Protein AF-A0A2H1KZC9-F1 (afdb_monomer_lite)

Foldseek 3Di:
DDQLFLCVVPPVPDDDPLCPCLVVLLVLLLVLLVCVLVVVVVVVVVCVVVVPDDDDPPVLVVLVVLLNVLSVLVVVLVVLVVVQCVCVVPVDDGDDPVSLVSSLVSLVSNLCSLPSLVVQLVCLVPDDPPPPVDDPVRSVVSNVSSNSNSSSSVSSVSSCVSSVSVPPDRDD

Structure (mmCIF, N/CA/C/O backbone):
data_AF-A0A2H1KZC9-F1
#
_entry.id   AF-A0A2H1KZC9-F1
#
loop_
_atom_site.group_PDB
_atom_site.id
_atom_site.type_symbol
_atom_site.label_atom_id
_atom_site.label_alt_id
_atom_site.label_comp_id
_atom_site.label_asym_id
_atom_site.label_entity_id
_atom_site.label_seq_id
_atom_site.pdbx_PDB_ins_code
_atom_site.Cartn_x
_atom_site.Cartn_y
_atom_site.Cartn_z
_atom_site.occupancy
_atom_site.B_iso_or_equiv
_atom_site.auth_seq_id
_atom_site.auth_comp_id
_atom_site.auth_asym_id
_atom_site.auth_atom_id
_atom_site.pdbx_PDB_model_num
ATOM 1 N N . MET A 1 1 ? 11.747 -11.350 -31.568 1.00 34.25 1 MET A N 1
ATOM 2 C CA . MET A 1 1 ? 12.304 -10.718 -30.354 1.00 34.25 1 MET A CA 1
ATOM 3 C C . MET A 1 1 ? 11.198 -9.880 -29.745 1.00 34.25 1 MET A C 1
ATOM 5 O O . MET A 1 1 ? 10.826 -8.875 -30.328 1.00 34.25 1 MET A O 1
ATOM 9 N N . GLN A 1 2 ? 10.568 -10.373 -28.683 1.00 32.38 2 GLN A N 1
ATOM 10 C CA . GLN A 1 2 ? 9.422 -9.717 -28.058 1.00 32.38 2 GLN A CA 1
ATOM 11 C C . GLN A 1 2 ? 9.961 -8.916 -26.870 1.00 32.38 2 GLN A C 1
ATOM 13 O O . GLN A 1 2 ? 10.429 -9.502 -25.896 1.00 32.38 2 GLN A O 1
ATOM 18 N N . ALA A 1 3 ? 9.992 -7.590 -26.996 1.00 32.78 3 ALA A N 1
ATOM 19 C CA . ALA A 1 3 ? 10.428 -6.696 -25.932 1.00 32.78 3 ALA A CA 1
ATOM 20 C C . ALA A 1 3 ? 9.359 -6.677 -24.828 1.00 32.78 3 ALA A C 1
ATOM 22 O O . ALA A 1 3 ? 8.369 -5.951 -24.901 1.00 32.78 3 ALA A O 1
ATOM 23 N N . ILE A 1 4 ? 9.536 -7.522 -23.813 1.00 39.31 4 ILE A N 1
ATOM 24 C CA . ILE A 1 4 ? 8.751 -7.492 -22.575 1.00 39.31 4 ILE A CA 1
ATOM 25 C C . ILE A 1 4 ? 9.410 -6.451 -21.663 1.00 39.31 4 ILE A C 1
ATOM 27 O O . ILE A 1 4 ? 10.098 -6.781 -20.705 1.00 39.31 4 ILE A O 1
ATOM 31 N N . GLY A 1 5 ? 9.282 -5.176 -22.013 1.00 41.03 5 GLY A N 1
ATOM 32 C CA . GLY A 1 5 ? 9.825 -4.081 -21.215 1.00 41.03 5 GLY A CA 1
ATOM 33 C C . GLY A 1 5 ? 9.019 -2.829 -21.474 1.00 41.03 5 GLY A C 1
ATOM 34 O O . GLY A 1 5 ? 9.114 -2.323 -22.577 1.00 41.03 5 GLY A O 1
ATOM 35 N N . LEU A 1 6 ? 8.195 -2.409 -20.500 1.00 46.09 6 LEU A N 1
ATOM 36 C CA . LEU A 1 6 ? 7.398 -1.161 -20.407 1.00 46.09 6 LEU A CA 1
ATOM 37 C C . LEU A 1 6 ? 6.538 -0.717 -21.610 1.00 46.09 6 LEU A C 1
ATOM 39 O O . LEU A 1 6 ? 5.684 0.151 -21.453 1.00 46.09 6 LEU A O 1
ATOM 43 N N . ASN A 1 7 ? 6.688 -1.349 -22.770 1.00 45.81 7 ASN A N 1
ATOM 44 C CA . ASN A 1 7 ? 6.234 -0.870 -24.060 1.00 45.81 7 ASN A CA 1
ATOM 45 C C . ASN A 1 7 ? 4.705 -0.938 -24.111 1.00 45.81 7 ASN A C 1
ATOM 47 O O . ASN A 1 7 ? 4.045 0.086 -24.186 1.00 45.81 7 ASN A O 1
ATOM 51 N N . ALA A 1 8 ? 4.101 -2.100 -23.851 1.00 45.19 8 ALA A N 1
ATOM 52 C CA . ALA A 1 8 ? 2.644 -2.232 -23.926 1.00 45.19 8 ALA A CA 1
ATOM 53 C C . ALA A 1 8 ? 1.865 -1.331 -22.940 1.00 45.19 8 ALA A C 1
ATOM 55 O O . ALA A 1 8 ? 0.739 -0.954 -23.244 1.00 45.19 8 ALA A O 1
ATOM 56 N N . ALA A 1 9 ? 2.439 -0.970 -21.783 1.00 43.62 9 ALA A N 1
ATOM 57 C CA . ALA A 1 9 ? 1.772 -0.141 -20.771 1.00 43.62 9 ALA A CA 1
ATOM 58 C C . ALA A 1 9 ? 1.721 1.354 -21.117 1.00 43.62 9 ALA A C 1
ATOM 60 O O . ALA A 1 9 ? 0.801 2.039 -20.673 1.00 43.62 9 ALA A O 1
ATOM 61 N N . PHE A 1 10 ? 2.674 1.841 -21.918 1.00 47.56 10 PHE A N 1
ATOM 62 C CA . PHE A 1 10 ? 2.834 3.264 -22.220 1.00 47.56 10 PHE A CA 1
ATOM 63 C C . PHE A 1 10 ? 2.698 3.610 -23.712 1.00 47.56 10 PHE A C 1
ATOM 65 O O . PHE A 1 10 ? 2.496 4.779 -24.022 1.00 47.56 10 PHE A O 1
ATOM 72 N N . THR A 1 11 ? 2.739 2.637 -24.635 1.00 48.41 11 THR A N 1
ATOM 73 C CA . THR A 1 11 ? 2.735 2.903 -26.091 1.00 48.41 11 THR A CA 1
ATOM 74 C C . THR A 1 11 ? 1.413 2.631 -26.814 1.00 48.41 11 THR A C 1
ATOM 76 O O . THR A 1 11 ? 1.381 2.655 -28.041 1.00 48.41 11 THR A O 1
ATOM 79 N N . LEU A 1 12 ? 0.302 2.396 -26.095 1.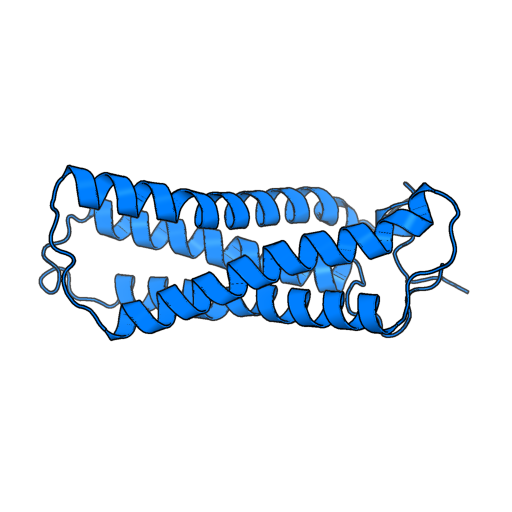00 51.66 12 LEU A N 1
ATOM 80 C CA . LEU A 1 12 ? -1.034 2.123 -26.677 1.00 51.66 12 LEU A CA 1
ATOM 81 C C . LEU A 1 12 ? -1.065 0.941 -27.676 1.00 51.66 12 LEU A C 1
ATOM 83 O O . LEU A 1 12 ? -2.025 0.782 -28.432 1.00 51.66 12 LEU A O 1
ATOM 87 N N . LEU A 1 13 ? -0.034 0.093 -27.675 1.00 51.75 13 LEU A N 1
ATOM 88 C CA . LEU A 1 13 ? 0.014 -1.130 -28.468 1.00 51.75 13 LEU A CA 1
ATOM 89 C C . LEU A 1 13 ? -1.007 -2.153 -27.938 1.00 51.75 13 LEU A C 1
ATOM 91 O O . LEU A 1 13 ? -1.323 -2.143 -26.745 1.00 51.75 13 LEU A O 1
ATOM 95 N N . PRO A 1 14 ? -1.526 -3.056 -28.793 1.00 50.28 14 PRO A N 1
ATOM 96 C CA . PRO A 1 14 ? -2.499 -4.061 -28.380 1.00 50.28 14 PRO A CA 1
ATOM 97 C C . PRO A 1 14 ? -1.944 -4.909 -27.229 1.00 50.28 14 PRO A C 1
ATOM 99 O O . PRO A 1 14 ? -1.007 -5.694 -27.381 1.00 50.28 14 PRO A O 1
ATOM 102 N N . MET A 1 15 ? -2.531 -4.705 -26.052 1.00 56.75 15 MET A N 1
ATOM 103 C CA . MET A 1 15 ? -2.178 -5.388 -24.817 1.00 56.75 15 MET A CA 1
ATOM 104 C C . MET A 1 15 ? -2.729 -6.821 -24.805 1.00 56.75 15 MET A C 1
ATOM 106 O O . MET A 1 15 ? -3.855 -7.047 -25.257 1.00 56.75 15 MET A O 1
ATOM 110 N N . PRO A 1 16 ? -2.010 -7.793 -24.214 1.00 65.31 16 PRO A N 1
ATOM 111 C CA . PRO A 1 16 ? -2.618 -9.070 -23.863 1.00 65.31 16 PRO A CA 1
ATOM 112 C C . PRO A 1 16 ? -3.795 -8.838 -22.891 1.00 65.31 16 PRO A C 1
ATOM 114 O O . PRO A 1 16 ? -3.743 -7.907 -22.084 1.00 65.31 16 PRO A O 1
ATOM 117 N N . PRO A 1 17 ? -4.847 -9.677 -22.907 1.00 66.88 17 PRO A N 1
ATOM 118 C CA . PRO A 1 17 ? -6.056 -9.480 -22.092 1.00 66.88 17 PRO A CA 1
ATOM 119 C C . PRO A 1 17 ? -5.784 -9.435 -20.578 1.00 66.88 17 PRO A C 1
ATOM 121 O O . PRO A 1 17 ? -6.557 -8.866 -19.811 1.00 66.88 17 PRO A O 1
ATOM 124 N N . SER A 1 18 ? -4.652 -9.985 -20.132 1.00 62.81 18 SER A N 1
ATOM 125 C CA . SER A 1 18 ? -4.176 -9.877 -18.752 1.00 62.81 18 SER A CA 1
ATOM 126 C C . SER A 1 18 ? -3.738 -8.464 -18.349 1.00 62.81 18 SER A C 1
ATOM 128 O O . SER A 1 18 ? -3.672 -8.194 -17.156 1.00 62.81 18 SER A O 1
ATOM 130 N N . ALA A 1 19 ? -3.456 -7.565 -19.296 1.00 64.62 19 ALA A N 1
ATOM 131 C CA . ALA A 1 19 ? -3.013 -6.193 -19.045 1.00 64.62 19 ALA A CA 1
ATOM 132 C C . ALA A 1 19 ? -4.140 -5.149 -19.173 1.00 64.62 19 ALA A C 1
ATOM 134 O O . ALA A 1 19 ? -3.959 -4.004 -18.768 1.00 64.62 19 ALA A O 1
ATOM 135 N N . THR A 1 20 ? -5.340 -5.532 -19.628 1.00 74.19 20 THR A N 1
ATOM 136 C CA . THR A 1 20 ? -6.492 -4.617 -19.763 1.00 74.19 20 THR A CA 1
ATOM 137 C C . THR A 1 20 ? -6.929 -4.011 -18.423 1.00 74.19 20 THR A C 1
ATOM 139 O O . THR A 1 20 ? -7.396 -2.877 -18.365 1.00 74.19 20 THR A O 1
ATOM 142 N N . LEU A 1 21 ? -6.739 -4.746 -17.323 1.00 80.00 21 LEU A N 1
ATOM 143 C CA . LEU A 1 21 ? -7.060 -4.285 -15.969 1.00 80.00 21 LEU A CA 1
ATOM 144 C C . LEU A 1 21 ? -5.924 -3.489 -15.309 1.00 80.00 21 LEU A C 1
ATOM 146 O O . LEU A 1 21 ? -6.127 -2.932 -14.232 1.00 80.00 21 LEU A O 1
ATOM 150 N N . LEU A 1 22 ? -4.746 -3.402 -15.933 1.00 81.50 22 LEU A N 1
ATOM 151 C CA . LEU A 1 22 ? -3.549 -2.829 -15.318 1.00 81.50 22 LEU A CA 1
ATOM 152 C C . LEU A 1 22 ? -3.756 -1.360 -14.941 1.00 81.50 22 LEU A C 1
ATOM 154 O O . LEU A 1 22 ? -3.547 -0.997 -13.784 1.00 81.50 22 LEU A O 1
ATOM 158 N N . LEU A 1 23 ? -4.216 -0.531 -15.881 1.00 82.06 23 LEU A N 1
ATOM 159 C CA . LEU A 1 23 ? -4.419 0.900 -15.643 1.00 82.06 23 LEU A CA 1
ATOM 160 C C . LEU A 1 23 ? -5.529 1.176 -14.604 1.00 82.06 23 LEU A C 1
ATOM 162 O O . LEU A 1 23 ? -5.258 1.912 -13.652 1.00 82.06 23 LEU A O 1
ATOM 166 N N . PRO A 1 24 ? -6.733 0.569 -14.689 1.00 87.06 24 PRO A N 1
ATOM 167 C CA . PRO A 1 24 ? -7.746 0.706 -13.641 1.00 87.06 24 PRO A CA 1
ATOM 168 C C . PRO A 1 24 ? -7.247 0.286 -12.253 1.00 87.06 24 PRO A C 1
ATOM 170 O O . PRO A 1 24 ? -7.464 1.007 -11.279 1.00 87.06 24 PRO A O 1
ATOM 173 N N . VAL A 1 25 ? -6.545 -0.851 -12.152 1.00 89.25 25 VAL A N 1
ATOM 174 C CA . VAL A 1 25 ? -6.011 -1.350 -10.875 1.00 89.25 25 VAL A CA 1
ATOM 175 C C . VAL A 1 25 ? -4.927 -0.420 -10.339 1.00 89.25 25 VAL A C 1
ATOM 177 O O . VAL A 1 25 ? -4.921 -0.142 -9.139 1.00 89.25 25 VAL A O 1
ATOM 180 N N . ALA A 1 26 ? -4.050 0.103 -11.198 1.00 87.19 26 ALA A N 1
ATOM 181 C CA . ALA A 1 26 ? -3.021 1.063 -10.813 1.00 87.19 26 ALA A CA 1
ATOM 182 C C . ALA A 1 26 ? -3.635 2.354 -10.259 1.00 87.19 26 ALA A C 1
ATOM 184 O O . ALA A 1 26 ? -3.282 2.766 -9.155 1.00 87.19 26 ALA A O 1
ATOM 185 N N . LEU A 1 27 ? -4.594 2.950 -10.976 1.00 90.44 27 LEU A N 1
ATOM 186 C CA . LEU A 1 27 ? -5.263 4.187 -10.565 1.00 90.44 27 LEU A CA 1
ATOM 187 C C . LEU A 1 27 ? -6.056 4.005 -9.271 1.00 90.44 27 LEU A C 1
ATOM 189 O O . LEU A 1 27 ? -5.929 4.815 -8.351 1.00 90.44 27 LEU A O 1
ATOM 193 N N . PHE A 1 28 ? -6.835 2.926 -9.168 1.00 93.88 28 PHE A N 1
ATOM 194 C CA . PHE A 1 28 ? -7.598 2.624 -7.961 1.00 93.88 28 PHE A CA 1
ATOM 195 C C . PHE A 1 28 ? -6.674 2.406 -6.759 1.00 93.88 28 PHE A C 1
ATOM 197 O O . PHE A 1 28 ? -6.865 3.015 -5.705 1.00 93.88 28 PHE A O 1
ATOM 204 N N . SER A 1 29 ? -5.636 1.583 -6.925 1.00 93.25 29 SER A N 1
ATOM 205 C CA . SER A 1 29 ? -4.685 1.282 -5.853 1.00 93.25 29 SER A CA 1
ATOM 206 C C . SER A 1 29 ? -3.939 2.537 -5.407 1.00 93.25 29 SER A C 1
ATOM 208 O O . SER A 1 29 ? -3.883 2.823 -4.212 1.00 93.25 29 SER A O 1
ATOM 210 N N . ALA A 1 30 ? -3.433 3.331 -6.353 1.00 92.44 30 ALA A N 1
ATOM 211 C CA . ALA A 1 30 ? -2.777 4.600 -6.066 1.00 92.44 30 ALA A CA 1
ATOM 212 C C . ALA A 1 30 ? -3.709 5.564 -5.320 1.00 92.44 30 ALA A C 1
ATOM 214 O O . ALA A 1 30 ? -3.330 6.102 -4.279 1.00 92.44 30 ALA A O 1
ATOM 215 N N . GLY A 1 31 ? -4.945 5.729 -5.801 1.00 94.06 31 GLY A N 1
ATOM 216 C CA . GLY A 1 31 ? -5.948 6.590 -5.179 1.00 94.06 31 GLY A CA 1
ATOM 217 C C . GLY A 1 31 ? -6.236 6.193 -3.734 1.00 94.06 31 GLY A C 1
ATOM 218 O O . GLY A 1 31 ? -6.192 7.038 -2.841 1.00 94.06 31 GLY A O 1
ATOM 219 N N . VAL A 1 32 ? -6.443 4.901 -3.468 1.00 95.50 32 VAL A N 1
ATOM 220 C CA . VAL A 1 32 ? -6.666 4.392 -2.107 1.00 95.50 32 VAL A CA 1
ATOM 221 C C . VAL A 1 32 ? -5.465 4.665 -1.201 1.00 95.50 32 VAL A C 1
ATOM 223 O O . VAL A 1 32 ? -5.644 5.127 -0.073 1.00 95.50 32 VAL A O 1
ATOM 226 N N . VAL A 1 33 ? -4.241 4.393 -1.665 1.00 92.62 33 VAL A N 1
ATOM 227 C CA . VAL A 1 33 ? -3.031 4.601 -0.856 1.00 92.62 33 VAL A CA 1
ATOM 228 C C . VAL A 1 33 ? -2.821 6.086 -0.545 1.00 92.62 33 VAL A C 1
ATOM 230 O O .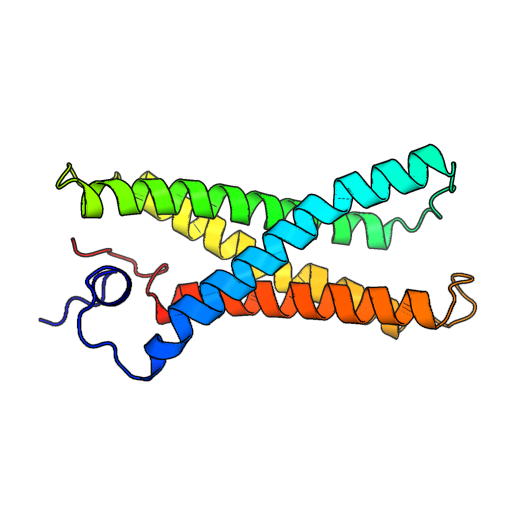 VAL A 1 33 ? -2.540 6.428 0.607 1.00 92.62 33 VAL A O 1
ATOM 233 N N . LEU A 1 34 ? -3.026 6.969 -1.525 1.00 94.12 34 LEU A N 1
ATOM 234 C CA . LEU A 1 34 ? -2.923 8.419 -1.348 1.00 94.12 34 LEU A CA 1
ATOM 235 C C . LEU A 1 34 ? -4.001 8.957 -0.405 1.00 94.12 34 LEU A C 1
ATOM 237 O O . LEU A 1 34 ? -3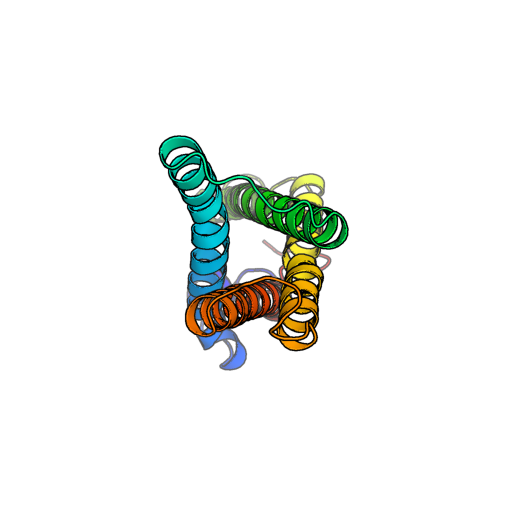.682 9.697 0.524 1.00 94.12 34 LEU A O 1
ATOM 241 N N . LEU A 1 35 ? -5.258 8.540 -0.567 1.00 94.44 35 LEU A N 1
ATOM 242 C CA . LEU A 1 35 ? -6.341 8.917 0.344 1.00 94.44 35 LEU A CA 1
ATOM 243 C C . LEU A 1 35 ? -6.072 8.428 1.769 1.00 94.44 35 LEU A C 1
ATOM 245 O O . LEU A 1 35 ? -6.304 9.160 2.728 1.00 94.44 35 LEU A O 1
ATOM 249 N N . ALA A 1 36 ? -5.532 7.220 1.930 1.00 90.81 36 ALA A N 1
ATOM 250 C CA . ALA 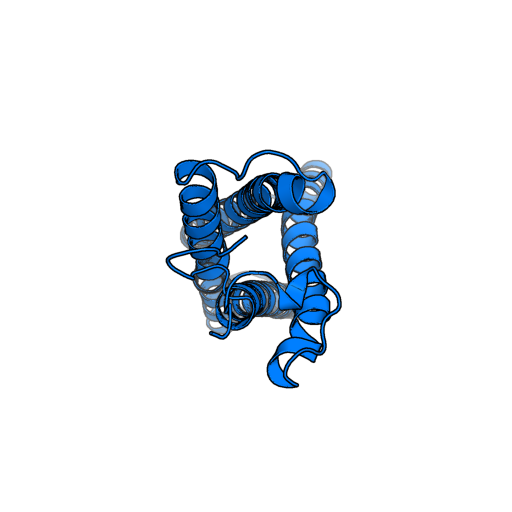A 1 36 ? -5.161 6.697 3.239 1.00 90.81 36 ALA A CA 1
ATOM 251 C C . ALA A 1 36 ? -3.999 7.477 3.879 1.00 90.81 36 ALA A C 1
ATOM 253 O O . ALA A 1 36 ? -3.955 7.600 5.105 1.00 90.81 36 ALA A O 1
ATOM 254 N N . LEU A 1 37 ? -3.069 8.010 3.082 1.00 91.88 37 LEU A N 1
ATOM 255 C CA . LEU A 1 37 ? -1.993 8.879 3.560 1.00 91.88 37 LEU A CA 1
ATOM 256 C C . LEU A 1 37 ? -2.538 10.258 3.969 1.00 91.88 37 LEU A C 1
ATOM 258 O O . LEU A 1 37 ? -2.246 10.726 5.070 1.00 91.88 37 LEU A O 1
ATOM 262 N N . LEU A 1 38 ? -3.390 10.862 3.135 1.00 91.06 38 LEU A N 1
ATOM 263 C CA . LEU A 1 38 ? -4.019 12.170 3.365 1.00 91.06 38 LEU A CA 1
ATOM 264 C C . LEU A 1 38 ? -5.073 12.150 4.479 1.00 91.06 38 LEU A C 1
ATOM 266 O O . LEU A 1 38 ? -5.255 13.141 5.179 1.00 91.06 38 LEU A O 1
ATOM 270 N N . GLY A 1 39 ? -5.742 11.023 4.717 1.00 86.44 39 GLY A N 1
ATOM 271 C CA . GLY A 1 39 ? -6.710 10.889 5.806 1.00 86.44 39 GLY A CA 1
ATOM 272 C C . GLY A 1 39 ? -6.066 10.965 7.195 1.00 86.44 39 GLY A C 1
ATOM 273 O O . GLY A 1 39 ? -6.712 11.355 8.169 1.00 86.44 39 GLY A O 1
ATOM 274 N N . ARG A 1 40 ? -4.771 10.641 7.320 1.00 84.50 40 ARG A N 1
ATOM 275 C CA . ARG A 1 40 ? -4.050 10.677 8.603 1.00 84.50 40 ARG A CA 1
ATOM 276 C C . ARG A 1 40 ? -3.951 12.083 9.204 1.00 84.50 40 ARG A C 1
ATOM 278 O O . ARG A 1 40 ? -4.379 12.211 10.354 1.00 84.50 40 ARG A O 1
ATOM 285 N N . PRO A 1 41 ? -3.455 13.128 8.509 1.00 84.31 41 PRO A N 1
ATOM 286 C CA . PRO A 1 41 ? -3.431 14.479 9.067 1.00 84.31 41 PRO A CA 1
ATOM 287 C C . PRO A 1 41 ? -4.832 14.965 9.445 1.00 84.31 41 PRO A C 1
ATOM 289 O O . PRO A 1 41 ? -4.982 15.540 10.518 1.00 84.31 41 PRO A O 1
ATOM 292 N N . PHE A 1 42 ? -5.872 14.626 8.672 1.00 86.00 42 PHE A N 1
ATOM 293 C CA . PHE A 1 42 ? -7.261 14.917 9.049 1.00 86.00 42 PHE A CA 1
ATOM 294 C C . PHE A 1 42 ? -7.655 14.266 10.377 1.00 86.00 42 PHE A C 1
ATOM 296 O O . PHE A 1 42 ? -8.195 14.929 11.259 1.00 86.00 42 PHE A O 1
ATOM 303 N N . THR A 1 43 ? -7.342 12.984 10.583 1.00 81.81 43 THR A N 1
ATOM 304 C CA . THR A 1 43 ? -7.640 12.328 11.868 1.00 81.81 43 THR A CA 1
ATOM 305 C C . THR A 1 43 ? -6.841 12.901 13.038 1.00 81.81 43 THR A C 1
ATOM 307 O O . THR A 1 43 ? -7.361 12.949 14.153 1.00 81.81 43 THR A O 1
ATOM 310 N N . VAL A 1 44 ? -5.597 13.335 12.812 1.00 83.75 44 VAL A N 1
ATOM 311 C CA . VAL A 1 44 ? -4.777 14.006 13.833 1.00 83.75 44 VAL A CA 1
ATOM 312 C C . VAL A 1 44 ? -5.389 15.358 14.184 1.00 83.75 44 VAL A C 1
ATOM 314 O O . VAL A 1 44 ? -5.579 15.638 15.364 1.00 83.75 44 VAL A O 1
ATOM 317 N N . LEU A 1 45 ? -5.773 16.141 13.175 1.00 85.31 45 LEU A N 1
ATOM 318 C CA . LEU A 1 45 ? -6.404 17.446 13.333 1.00 85.31 45 LEU A CA 1
ATOM 319 C C . LEU A 1 45 ? -7.731 17.342 14.096 1.00 85.31 45 LEU A C 1
ATOM 321 O O . LEU A 1 45 ? -7.918 18.033 15.090 1.00 85.31 45 LEU A O 1
ATOM 325 N N . ILE A 1 46 ? -8.615 16.421 13.705 1.00 85.69 46 ILE A N 1
ATOM 326 C CA . ILE A 1 46 ? -9.902 16.197 14.385 1.00 85.69 46 ILE A CA 1
ATOM 327 C C . ILE A 1 46 ? -9.688 15.792 15.848 1.00 85.69 46 ILE A C 1
ATOM 329 O O . ILE A 1 46 ? -10.391 16.270 16.736 1.00 85.69 46 ILE A O 1
ATOM 333 N N . ARG A 1 47 ? -8.717 14.914 16.130 1.00 82.69 47 ARG A N 1
ATOM 334 C CA . ARG A 1 47 ? -8.405 14.518 17.514 1.00 82.69 47 ARG A CA 1
ATOM 335 C C . ARG A 1 47 ? -7.834 15.664 18.330 1.00 82.69 47 ARG A C 1
ATOM 337 O O . ARG A 1 47 ? -8.144 15.746 19.513 1.00 82.69 47 ARG A O 1
ATOM 344 N N . TRP A 1 48 ? -7.008 16.502 17.710 1.00 82.44 48 TRP A N 1
ATOM 345 C CA . TRP A 1 48 ? -6.437 17.682 18.344 1.00 82.44 48 TRP A CA 1
ATOM 346 C C . TRP A 1 48 ? -7.532 18.691 18.709 1.00 82.44 48 TRP A C 1
ATOM 348 O O . TRP A 1 48 ? -7.617 19.081 19.871 1.00 82.44 48 TRP A O 1
ATOM 358 N N . ILE A 1 49 ? -8.435 19.002 17.770 1.00 88.62 49 ILE A N 1
ATOM 359 C CA . ILE A 1 49 ? -9.589 19.891 17.993 1.00 88.62 49 ILE A CA 1
ATOM 360 C C . ILE A 1 49 ? -10.489 19.343 19.108 1.00 88.62 49 ILE A C 1
ATOM 362 O O . ILE A 1 49 ? -10.838 20.064 20.038 1.00 88.62 49 ILE A O 1
ATOM 366 N N . ASN A 1 50 ? -10.805 18.048 19.067 1.00 84.75 50 ASN A N 1
ATOM 367 C CA . ASN A 1 50 ? -11.715 17.419 20.027 1.00 84.75 50 ASN A CA 1
ATOM 368 C C . ASN A 1 50 ? -11.033 16.956 21.327 1.00 84.75 50 ASN A C 1
ATOM 370 O O . ASN A 1 50 ? -11.676 16.303 22.146 1.00 84.75 50 ASN A O 1
ATOM 374 N N . ARG A 1 51 ? -9.731 17.236 21.508 1.00 81.94 51 ARG A N 1
ATOM 375 C CA . ARG A 1 51 ? -8.902 16.805 22.655 1.00 81.94 51 ARG A CA 1
ATOM 376 C C . ARG A 1 51 ? -9.081 15.327 23.042 1.00 81.94 51 ARG A C 1
ATOM 378 O O . ARG A 1 51 ? -8.996 14.964 24.212 1.00 81.94 51 ARG A O 1
ATOM 385 N N . ILE A 1 52 ? -9.321 14.456 22.062 1.00 72.81 52 ILE A N 1
ATOM 386 C CA . ILE A 1 52 ? -9.573 13.033 22.313 1.00 72.81 52 ILE A CA 1
ATOM 387 C C . ILE A 1 52 ? -8.250 12.365 22.696 1.00 72.81 52 ILE A C 1
ATOM 389 O O . ILE A 1 52 ? -7.348 12.228 21.863 1.00 72.81 52 ILE A O 1
ATOM 393 N N . THR A 1 53 ? -8.143 11.900 23.940 1.00 58.94 53 THR A N 1
ATOM 394 C CA . THR A 1 53 ? -6.967 11.180 24.435 1.00 58.94 53 THR A CA 1
ATOM 395 C C . THR A 1 53 ? -6.830 9.845 23.703 1.00 58.94 53 THR A C 1
ATOM 397 O O . THR A 1 53 ? -7.712 8.985 23.744 1.00 58.94 53 THR A O 1
ATOM 400 N N . ALA A 1 54 ? -5.722 9.658 22.984 1.00 59.53 54 ALA A N 1
ATOM 401 C CA . ALA A 1 54 ? -5.461 8.410 22.281 1.00 59.53 54 ALA A CA 1
ATOM 402 C C . ALA A 1 54 ? -5.130 7.303 23.292 1.00 59.53 54 ALA A C 1
ATOM 404 O O . ALA A 1 54 ? -4.102 7.370 23.965 1.00 59.53 54 ALA A O 1
ATOM 405 N N . ASN A 1 55 ? -5.979 6.274 23.368 1.00 56.00 55 ASN A N 1
ATOM 406 C CA . ASN A 1 55 ? -5.685 5.089 24.167 1.00 56.00 55 ASN A CA 1
ATOM 407 C C . ASN A 1 55 ? -4.380 4.434 23.660 1.00 56.00 55 ASN A C 1
ATOM 409 O O . ASN A 1 55 ? -4.182 4.257 22.450 1.00 56.00 55 ASN A O 1
ATOM 413 N N . ARG A 1 56 ? -3.453 4.172 24.586 1.00 50.91 56 ARG A N 1
ATOM 414 C CA . ARG A 1 56 ? -2.032 3.869 24.345 1.00 50.91 56 ARG A CA 1
ATOM 415 C C . ARG A 1 56 ? -1.831 2.394 23.985 1.00 50.91 56 ARG A C 1
ATOM 417 O O . ARG A 1 56 ? -1.199 1.643 24.713 1.00 50.91 56 ARG A O 1
ATOM 424 N N . ASP A 1 57 ? -2.323 1.981 22.825 1.00 61.38 57 ASP A N 1
ATOM 425 C CA . ASP A 1 57 ? -2.018 0.646 22.309 1.00 61.38 57 ASP A CA 1
ATOM 426 C C . ASP A 1 57 ? -0.700 0.665 21.507 1.00 61.38 57 ASP A C 1
ATOM 428 O O . ASP A 1 57 ? -0.625 1.092 20.347 1.00 61.38 57 ASP A O 1
ATOM 432 N N . THR A 1 58 ? 0.387 0.268 22.169 1.00 61.16 58 THR A N 1
ATOM 433 C CA . THR A 1 58 ? 1.763 0.308 21.644 1.00 61.16 58 THR A CA 1
ATOM 434 C C . THR A 1 58 ? 1.984 -0.659 20.481 1.00 61.16 58 THR A C 1
ATOM 436 O O . THR A 1 58 ? 2.766 -0.352 19.575 1.00 61.16 58 THR A O 1
ATOM 439 N N . ARG A 1 59 ? 1.271 -1.793 20.444 1.00 61.28 59 ARG A N 1
ATOM 440 C CA . ARG A 1 59 ? 1.381 -2.790 19.367 1.00 61.28 59 ARG A CA 1
ATOM 441 C C . ARG A 1 59 ? 0.818 -2.247 18.056 1.00 61.28 59 ARG A C 1
ATOM 443 O O . ARG A 1 59 ? 1.469 -2.330 17.014 1.00 61.28 59 ARG A O 1
ATOM 450 N N . ASN A 1 60 ? -0.333 -1.584 18.126 1.00 75.50 60 ASN A N 1
ATOM 451 C CA . ASN A 1 60 ? -0.937 -0.915 16.977 1.00 75.50 60 ASN A CA 1
ATOM 452 C C . ASN A 1 60 ? -0.107 0.287 16.487 1.00 75.50 60 ASN A C 1
ATOM 454 O O . ASN A 1 60 ? -0.146 0.618 15.301 1.00 75.50 60 ASN A O 1
ATOM 458 N N . LYS A 1 61 ? 0.701 0.916 17.354 1.00 82.25 61 LYS A N 1
ATOM 459 C CA . LYS A 1 61 ? 1.603 2.010 16.956 1.00 82.25 61 LYS A CA 1
ATOM 460 C C . LYS A 1 61 ? 2.685 1.544 15.975 1.00 82.25 61 LYS A C 1
ATOM 462 O O . LYS A 1 61 ? 2.889 2.210 14.962 1.00 82.25 61 LYS A O 1
ATOM 467 N N . LYS A 1 62 ? 3.339 0.403 16.237 1.00 87.00 62 LYS A N 1
ATOM 468 C CA . LYS A 1 62 ? 4.385 -0.145 15.348 1.00 87.00 62 LYS A CA 1
ATOM 469 C C . LYS A 1 62 ? 3.825 -0.496 13.967 1.00 87.00 62 LYS A C 1
ATOM 471 O O . LYS A 1 62 ? 4.403 -0.093 12.964 1.00 87.00 62 LYS A O 1
ATOM 476 N N . LEU A 1 63 ? 2.666 -1.159 13.913 1.00 88.50 63 LEU A N 1
ATOM 477 C CA . LEU A 1 63 ? 2.006 -1.508 12.647 1.00 88.50 63 LEU A CA 1
ATOM 478 C C . LEU A 1 63 ? 1.592 -0.266 11.850 1.00 88.50 63 LEU A C 1
ATOM 480 O O . LEU A 1 63 ? 1.832 -0.193 10.650 1.00 88.50 63 LEU A O 1
ATOM 484 N N . ARG A 1 64 ? 1.031 0.752 12.515 1.00 86.69 64 ARG A N 1
ATOM 485 C CA . ARG A 1 64 ? 0.644 2.013 11.860 1.00 86.69 64 ARG A CA 1
ATOM 486 C C . ARG A 1 64 ? 1.835 2.810 11.340 1.00 86.69 64 ARG A C 1
ATOM 488 O O . ARG A 1 64 ? 1.689 3.494 10.325 1.00 86.69 64 ARG A O 1
ATOM 495 N N . LEU A 1 65 ? 2.974 2.749 12.032 1.00 90.31 65 LEU A N 1
ATOM 496 C CA . LEU A 1 65 ? 4.221 3.370 11.590 1.00 90.31 65 LEU A CA 1
ATOM 497 C C . LEU A 1 65 ? 4.814 2.616 10.398 1.00 90.31 65 LEU A C 1
ATOM 499 O O . LEU A 1 65 ? 5.167 3.244 9.410 1.00 90.31 65 LEU A O 1
ATOM 503 N N . SER A 1 66 ? 4.847 1.282 10.450 1.00 91.81 66 SER A N 1
ATOM 504 C CA . SER A 1 66 ? 5.265 0.451 9.316 1.00 91.81 66 SER A CA 1
ATOM 505 C C . SER A 1 66 ? 4.398 0.720 8.083 1.00 91.81 66 SER A C 1
ATOM 507 O O . SER A 1 66 ? 4.933 0.997 7.017 1.00 91.81 66 SER A O 1
ATOM 509 N N . LEU A 1 67 ? 3.072 0.783 8.247 1.00 91.69 67 LEU A N 1
ATOM 510 C CA . LEU A 1 67 ? 2.158 1.151 7.166 1.00 91.69 67 LEU A CA 1
ATOM 511 C C . LEU A 1 67 ? 2.384 2.589 6.667 1.00 91.69 67 LEU A C 1
ATOM 513 O O . LEU A 1 67 ? 2.150 2.883 5.504 1.00 91.69 67 LEU A O 1
ATOM 517 N N . LEU A 1 68 ? 2.805 3.514 7.536 1.00 92.44 68 LEU A N 1
ATOM 518 C CA . LEU A 1 68 ? 3.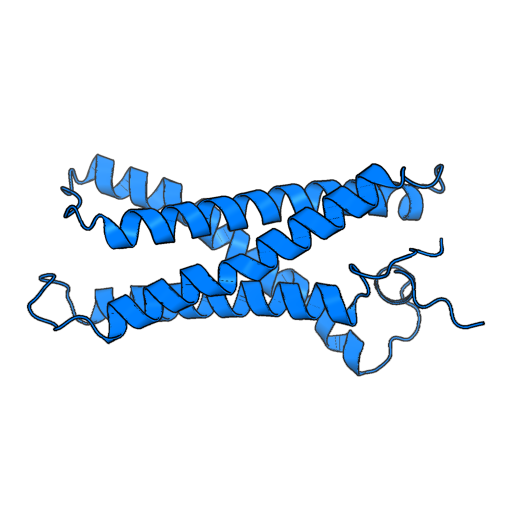134 4.880 7.112 1.00 92.44 68 LEU A CA 1
ATOM 519 C C . LEU A 1 68 ? 4.375 4.887 6.222 1.00 92.44 68 LEU A C 1
ATOM 521 O O . LEU A 1 68 ? 4.396 5.540 5.186 1.00 92.44 68 LEU A O 1
ATOM 525 N N . PHE A 1 69 ? 5.399 4.148 6.642 1.00 94.94 69 PHE A N 1
ATOM 526 C CA . PHE A 1 69 ? 6.646 4.019 5.908 1.00 94.94 69 PHE A CA 1
ATOM 527 C C . PHE A 1 69 ? 6.409 3.444 4.507 1.00 94.94 69 PHE A C 1
ATOM 529 O O . PHE A 1 69 ? 6.904 4.006 3.536 1.00 94.94 69 PHE A O 1
ATOM 536 N N . THR A 1 70 ? 5.581 2.403 4.373 1.00 92.50 70 THR A N 1
ATOM 537 C CA . THR A 1 70 ? 5.245 1.826 3.059 1.00 92.50 70 THR A CA 1
ATOM 538 C C . THR A 1 70 ? 4.433 2.781 2.184 1.00 92.50 70 THR A C 1
ATOM 540 O O . THR A 1 70 ? 4.640 2.825 0.976 1.00 92.50 70 THR A O 1
ATOM 543 N N . GLN A 1 71 ? 3.559 3.604 2.774 1.00 92.69 71 GLN A N 1
ATOM 544 C CA . GLN A 1 71 ? 2.829 4.647 2.041 1.00 92.69 71 GLN A CA 1
ATOM 545 C C . GLN A 1 71 ? 3.755 5.767 1.542 1.00 92.69 71 GLN A C 1
ATOM 547 O O . GLN A 1 71 ? 3.601 6.231 0.416 1.00 92.69 71 GLN A O 1
ATOM 552 N N . PHE A 1 72 ? 4.743 6.186 2.336 1.00 94.00 72 PHE A N 1
ATOM 553 C CA . PHE A 1 72 ? 5.758 7.138 1.871 1.00 94.00 72 PHE A CA 1
ATOM 554 C C . PHE A 1 72 ? 6.676 6.530 0.812 1.00 94.00 72 PHE A C 1
ATOM 556 O O . PHE A 1 72 ? 6.991 7.199 -0.170 1.00 94.00 72 PHE A O 1
ATOM 563 N N . ALA A 1 73 ? 7.051 5.257 0.964 1.00 92.62 73 ALA A N 1
ATOM 564 C CA . ALA A 1 73 ? 7.784 4.529 -0.064 1.00 92.62 73 ALA A CA 1
ATOM 565 C C . ALA A 1 73 ? 6.998 4.479 -1.383 1.00 92.62 73 ALA A C 1
ATOM 567 O O . ALA A 1 73 ? 7.591 4.665 -2.439 1.00 92.62 73 ALA A O 1
ATOM 568 N N . PHE A 1 74 ? 5.668 4.328 -1.331 1.00 93.31 74 PHE A N 1
ATOM 569 C CA . PHE A 1 74 ? 4.809 4.422 -2.512 1.00 93.31 74 PHE A CA 1
ATOM 570 C C . PHE A 1 74 ? 4.864 5.805 -3.180 1.00 93.31 74 PHE A C 1
ATOM 572 O O . PHE A 1 74 ? 5.024 5.887 -4.394 1.00 93.31 74 PHE A O 1
ATOM 579 N N . VAL A 1 75 ? 4.793 6.898 -2.414 1.00 93.75 75 VAL A N 1
ATOM 580 C CA . VAL A 1 75 ? 4.935 8.253 -2.981 1.00 93.75 75 VAL A CA 1
ATOM 581 C C . VAL A 1 75 ? 6.308 8.430 -3.635 1.00 93.75 75 VAL A C 1
ATOM 583 O O . VAL A 1 75 ? 6.390 8.918 -4.758 1.00 93.75 75 VAL A O 1
ATOM 586 N N . GLY A 1 76 ? 7.379 7.974 -2.979 1.00 91.75 76 GLY A N 1
ATOM 587 C CA . GLY A 1 76 ? 8.720 7.976 -3.568 1.00 91.75 76 GLY A CA 1
ATOM 588 C C . GLY A 1 76 ? 8.784 7.150 -4.856 1.00 91.75 76 GLY A C 1
ATOM 589 O O . GLY A 1 76 ? 9.294 7.618 -5.867 1.00 91.75 76 GLY A O 1
ATOM 590 N N . CYS A 1 77 ? 8.198 5.955 -4.851 1.00 91.56 77 CYS A N 1
ATOM 591 C CA . CYS A 1 77 ? 8.069 5.085 -6.017 1.00 91.56 77 CYS A CA 1
ATOM 592 C C . CYS A 1 77 ? 7.398 5.806 -7.199 1.00 91.56 77 CYS A C 1
ATOM 594 O O . CYS A 1 77 ? 7.916 5.733 -8.308 1.00 91.56 77 CYS A O 1
ATOM 596 N N . LEU A 1 78 ? 6.302 6.544 -6.979 1.00 89.62 78 LEU A N 1
ATOM 597 C CA . LEU A 1 78 ? 5.653 7.335 -8.035 1.00 89.62 78 LEU A CA 1
ATOM 598 C C . LEU A 1 78 ? 6.593 8.387 -8.638 1.00 89.62 78 LEU A C 1
ATOM 600 O O . LEU A 1 78 ? 6.636 8.537 -9.855 1.00 89.62 78 LEU A O 1
ATOM 604 N N . VAL A 1 79 ? 7.368 9.084 -7.802 1.00 91.50 79 VAL A N 1
ATOM 605 C CA . VAL A 1 79 ? 8.347 10.082 -8.263 1.00 91.50 79 VAL A CA 1
ATOM 606 C C . VAL A 1 79 ? 9.442 9.427 -9.107 1.00 91.50 79 VAL A C 1
ATOM 608 O O . VAL A 1 79 ? 9.774 9.924 -10.178 1.00 91.50 79 VAL A O 1
ATOM 611 N N . PHE A 1 80 ? 9.981 8.289 -8.668 1.00 88.38 80 PHE A N 1
ATOM 612 C CA . PHE A 1 80 ? 11.011 7.576 -9.424 1.00 88.38 80 PHE A CA 1
ATOM 613 C C . PHE A 1 80 ? 10.476 6.998 -10.740 1.00 88.38 80 PHE A C 1
ATOM 615 O O . PHE A 1 80 ? 11.141 7.123 -11.764 1.00 88.38 80 PHE A O 1
ATOM 622 N N . TRP A 1 81 ? 9.268 6.427 -10.758 1.00 86.69 81 TRP A N 1
ATOM 623 C CA . TRP A 1 81 ? 8.650 5.963 -12.005 1.00 86.69 81 TRP A CA 1
ATOM 624 C C . TRP A 1 81 ? 8.308 7.105 -12.956 1.00 86.69 81 TRP A C 1
ATOM 626 O O . TRP A 1 81 ? 8.435 6.934 -14.164 1.00 86.69 81 TRP A O 1
ATOM 636 N N . TRP A 1 82 ? 7.951 8.281 -12.437 1.00 85.81 82 TRP A N 1
ATOM 637 C CA . TRP A 1 82 ? 7.821 9.483 -13.254 1.00 85.81 82 TRP A CA 1
ATOM 638 C C . TRP A 1 82 ? 9.147 9.853 -13.927 1.00 85.81 82 TRP A C 1
ATOM 640 O O . TRP A 1 82 ? 9.167 10.090 -15.131 1.00 85.81 82 TRP A O 1
ATOM 650 N N . LEU A 1 83 ? 10.267 9.826 -13.194 1.00 86.38 83 LEU A N 1
ATOM 651 C CA . LEU A 1 83 ? 11.598 10.065 -13.768 1.00 86.38 83 LEU A CA 1
ATOM 652 C C . LEU A 1 83 ? 11.992 9.014 -14.815 1.00 86.38 83 LEU A C 1
ATOM 654 O O . LEU A 1 83 ? 12.635 9.361 -15.798 1.00 86.38 83 LEU A O 1
ATOM 658 N N . VAL A 1 84 ? 11.595 7.751 -14.633 1.00 82.81 84 VAL A N 1
ATOM 659 C CA . VAL A 1 84 ? 11.816 6.691 -15.634 1.00 82.81 84 VAL A CA 1
ATOM 660 C C . VAL A 1 84 ? 10.941 6.896 -16.876 1.00 82.81 84 VAL A C 1
ATOM 662 O O . VAL A 1 84 ? 11.378 6.601 -17.984 1.00 82.81 84 VAL A O 1
ATOM 665 N N . ALA A 1 85 ? 9.726 7.422 -16.712 1.00 81.31 85 ALA A N 1
ATOM 666 C CA . ALA A 1 85 ? 8.806 7.689 -17.814 1.00 81.31 85 ALA A CA 1
ATOM 667 C C . ALA A 1 85 ? 9.162 8.955 -18.613 1.00 81.31 85 ALA A C 1
ATOM 669 O O . ALA A 1 85 ? 8.860 9.027 -19.799 1.00 81.31 85 ALA A O 1
ATOM 670 N N . GLN A 1 86 ? 9.810 9.948 -17.996 1.00 81.31 86 GLN A N 1
ATOM 671 C CA . GLN A 1 86 ? 10.171 11.217 -18.643 1.00 81.31 86 GLN A CA 1
ATOM 672 C C . GLN A 1 86 ? 10.950 11.036 -19.964 1.00 81.31 86 GLN A C 1
ATOM 674 O O . GLN A 1 86 ? 10.534 11.626 -20.963 1.00 81.31 86 GLN A O 1
ATOM 679 N N . PRO A 1 87 ? 12.005 10.199 -20.034 1.00 76.38 87 PRO A N 1
ATOM 680 C CA . PRO A 1 87 ? 12.718 9.940 -21.284 1.00 76.38 87 PRO A CA 1
ATOM 681 C C . PRO A 1 87 ? 11.886 9.295 -22.385 1.00 76.38 87 PRO A C 1
ATOM 683 O O . PRO A 1 87 ? 12.113 9.594 -23.550 1.00 76.38 87 PRO A O 1
ATOM 686 N N . LEU A 1 88 ? 10.895 8.474 -22.022 1.00 70.94 88 LEU A N 1
ATOM 687 C CA . LEU A 1 88 ? 9.972 7.851 -22.978 1.00 70.94 88 LEU A CA 1
ATOM 688 C C . LEU A 1 88 ? 8.996 8.860 -23.597 1.00 70.94 88 LEU A C 1
ATOM 690 O O . LEU A 1 88 ? 8.459 8.609 -24.669 1.00 70.94 88 LEU A O 1
ATOM 694 N N . LEU A 1 89 ? 8.725 9.973 -22.910 1.00 76.62 89 LEU A N 1
ATOM 695 C CA . LEU A 1 89 ? 7.785 11.001 -23.365 1.00 76.62 89 LEU A CA 1
ATOM 696 C C . LEU A 1 89 ? 8.462 12.132 -24.146 1.00 76.62 89 LEU A C 1
ATOM 698 O O . LEU A 1 89 ? 7.801 12.792 -24.941 1.00 76.62 89 LEU A O 1
ATOM 702 N N . ASN A 1 90 ? 9.751 12.371 -23.896 1.00 78.12 90 ASN A N 1
ATOM 703 C CA . ASN A 1 90 ? 10.485 13.525 -24.420 1.00 78.12 90 ASN A CA 1
ATOM 704 C C . ASN A 1 90 ? 11.678 13.141 -25.315 1.00 78.12 90 ASN A C 1
ATOM 706 O O . ASN A 1 90 ? 12.509 14.005 -25.591 1.00 78.12 90 ASN A O 1
ATOM 710 N N . ASP A 1 91 ? 11.803 11.869 -25.711 1.00 71.94 91 ASP A N 1
ATOM 711 C CA . ASP A 1 91 ? 12.930 11.333 -26.494 1.00 71.94 91 ASP A CA 1
ATOM 712 C C . ASP A 1 91 ? 14.312 11.721 -25.923 1.00 71.94 91 ASP A C 1
ATOM 714 O O . ASP A 1 91 ? 15.258 12.040 -26.647 1.00 71.94 91 ASP A O 1
ATOM 718 N N . SER A 1 92 ? 14.440 11.727 -24.592 1.00 76.75 92 SER A N 1
ATOM 719 C CA . SER A 1 92 ? 15.701 12.053 -23.919 1.00 76.75 92 SER A CA 1
ATOM 720 C C . SER A 1 92 ? 16.541 10.805 -23.637 1.00 76.75 92 SER A C 1
ATOM 722 O O . SER A 1 92 ? 16.085 9.673 -23.779 1.00 76.75 92 SER A O 1
ATOM 724 N N . LEU A 1 93 ? 17.783 11.006 -23.184 1.00 78.62 93 LEU A N 1
ATOM 725 C CA . LEU A 1 93 ? 18.676 9.914 -22.783 1.00 78.62 93 LEU A CA 1
ATOM 726 C C . LEU A 1 93 ? 18.007 8.981 -21.754 1.00 78.62 93 LEU A C 1
ATOM 728 O O . LEU A 1 93 ? 17.280 9.469 -20.878 1.00 78.62 93 LEU A O 1
ATOM 732 N N . PRO A 1 94 ? 18.268 7.661 -21.825 1.00 76.06 94 PRO A N 1
ATOM 733 C CA . PRO A 1 94 ? 17.682 6.703 -20.902 1.00 76.06 94 PRO A CA 1
ATOM 734 C C . PRO A 1 94 ? 18.122 6.994 -19.457 1.00 76.06 94 PRO A C 1
ATOM 736 O O . PRO A 1 94 ? 19.257 7.423 -19.223 1.00 76.06 94 PRO A O 1
ATOM 739 N N . PRO A 1 95 ? 17.240 6.761 -18.471 1.00 78.12 95 PRO A N 1
ATOM 740 C CA . PRO A 1 95 ? 17.532 6.990 -17.069 1.00 78.12 95 PRO A CA 1
ATOM 741 C C . PRO A 1 95 ? 18.599 6.011 -16.571 1.00 78.12 95 PRO A C 1
ATOM 743 O O . PRO A 1 95 ? 18.670 4.854 -16.993 1.00 78.12 95 PRO A O 1
ATOM 746 N N . ASP A 1 96 ? 19.407 6.484 -15.626 1.00 83.38 96 ASP A N 1
ATOM 747 C CA . ASP A 1 96 ? 20.469 5.693 -15.012 1.00 83.38 96 ASP A CA 1
ATOM 748 C C . ASP A 1 96 ? 19.914 4.435 -14.311 1.00 83.38 96 ASP A C 1
ATOM 750 O O . ASP A 1 96 ? 18.818 4.430 -13.737 1.00 83.38 96 ASP A O 1
ATOM 754 N N . GLY A 1 97 ? 20.697 3.354 -14.311 1.00 83.31 97 GLY A N 1
ATOM 755 C CA . GLY A 1 97 ? 20.315 2.075 -13.717 1.00 83.31 97 GLY A CA 1
ATOM 756 C C . GLY A 1 97 ? 19.983 2.191 -12.228 1.00 83.31 97 GLY A C 1
ATOM 757 O O . GLY A 1 97 ? 19.080 1.506 -11.742 1.00 83.31 97 GLY A O 1
ATOM 758 N N . LEU A 1 98 ? 20.643 3.102 -11.503 1.00 85.81 98 LEU A N 1
ATOM 759 C CA . LEU A 1 98 ? 20.337 3.388 -10.099 1.00 85.81 98 LEU A CA 1
ATOM 760 C C . LEU A 1 98 ? 18.914 3.927 -9.900 1.00 85.81 98 LEU A C 1
ATOM 762 O O . LEU A 1 98 ? 18.262 3.562 -8.918 1.00 85.81 98 LEU A O 1
ATOM 766 N N . VAL A 1 99 ? 18.401 4.741 -10.829 1.00 85.94 99 VAL A N 1
ATOM 767 C CA . VAL A 1 99 ? 17.032 5.286 -10.777 1.00 85.94 99 VAL A CA 1
ATOM 768 C C . VAL A 1 99 ? 16.020 4.149 -10.906 1.00 85.94 99 VAL A C 1
ATOM 770 O O . VAL A 1 99 ? 15.105 4.042 -10.090 1.00 85.94 99 VAL A O 1
ATOM 773 N N . ILE A 1 100 ? 16.238 3.239 -11.859 1.00 85.25 100 ILE A N 1
ATOM 774 C CA . ILE A 1 100 ? 15.379 2.066 -12.081 1.00 85.25 100 ILE A CA 1
ATOM 775 C C . ILE A 1 100 ? 15.397 1.139 -10.860 1.00 85.25 100 ILE A C 1
ATOM 777 O O . ILE A 1 100 ? 14.344 0.728 -10.372 1.00 85.25 100 ILE A O 1
ATOM 781 N N . ARG A 1 101 ? 16.581 0.829 -10.316 1.00 88.38 101 ARG A N 1
ATOM 782 C CA . ARG A 1 101 ? 16.710 -0.038 -9.130 1.00 88.38 101 ARG A CA 1
ATOM 783 C C . ARG A 1 101 ? 16.060 0.580 -7.896 1.00 88.38 101 ARG A C 1
ATOM 785 O O . ARG A 1 101 ? 15.414 -0.132 -7.130 1.00 88.38 101 ARG A O 1
ATOM 792 N N . SER A 1 102 ? 16.174 1.895 -7.731 1.00 90.75 102 SER A N 1
ATOM 793 C CA . SER A 1 102 ? 15.508 2.627 -6.650 1.00 90.75 102 SER A CA 1
ATOM 794 C C . SER A 1 102 ? 13.987 2.589 -6.805 1.00 90.75 102 SER A C 1
ATOM 796 O O . SER A 1 102 ? 13.284 2.308 -5.833 1.00 90.75 102 SER A O 1
ATOM 798 N N . ALA A 1 103 ? 13.474 2.775 -8.029 1.00 88.44 103 ALA A N 1
ATOM 799 C CA . ALA A 1 103 ? 12.051 2.637 -8.337 1.00 88.44 103 ALA A CA 1
ATOM 800 C C . ALA A 1 103 ? 11.538 1.233 -7.976 1.00 88.44 103 ALA A C 1
ATOM 802 O O . ALA A 1 103 ? 10.534 1.093 -7.276 1.00 88.44 103 ALA A O 1
ATOM 803 N N . GLN A 1 104 ? 12.268 0.190 -8.381 1.00 90.88 104 GLN A N 1
ATOM 804 C CA . GLN A 1 104 ? 11.953 -1.210 -8.084 1.00 90.88 104 GLN A CA 1
ATOM 805 C C . GLN A 1 104 ? 11.947 -1.494 -6.580 1.00 90.88 104 GLN A C 1
ATOM 807 O O . GLN A 1 104 ? 10.985 -2.062 -6.064 1.00 90.88 104 GLN A O 1
ATOM 812 N N . LEU A 1 105 ? 12.979 -1.057 -5.856 1.00 93.69 105 LEU A N 1
ATOM 813 C CA . LEU A 1 105 ? 13.070 -1.240 -4.409 1.00 93.69 105 LEU A CA 1
ATOM 814 C C . LEU A 1 105 ? 11.892 -0.569 -3.688 1.00 93.69 105 LEU A C 1
ATOM 816 O O . LEU A 1 105 ? 11.234 -1.193 -2.856 1.00 93.69 105 LEU A O 1
ATOM 820 N N . LEU A 1 106 ? 11.590 0.686 -4.029 1.00 93.56 106 LEU A N 1
ATOM 821 C CA . LEU A 1 106 ? 10.475 1.423 -3.434 1.00 93.56 106 LEU A CA 1
ATOM 822 C C . LEU A 1 106 ? 9.123 0.800 -3.789 1.00 93.56 106 LEU A C 1
ATOM 824 O O . LEU A 1 106 ? 8.240 0.753 -2.934 1.00 93.56 106 LEU A O 1
ATOM 828 N N . THR A 1 107 ? 8.979 0.256 -5.001 1.00 92.44 107 THR A N 1
ATOM 829 C CA . THR A 1 107 ? 7.793 -0.512 -5.406 1.00 92.44 107 THR A CA 1
ATOM 830 C C . THR A 1 107 ? 7.641 -1.755 -4.530 1.00 92.44 107 THR A C 1
ATOM 832 O O . THR A 1 107 ? 6.567 -1.993 -3.985 1.00 92.44 107 THR A O 1
ATOM 835 N N . ALA A 1 108 ? 8.714 -2.524 -4.320 1.00 93.12 108 ALA A N 1
ATOM 836 C CA . ALA A 1 108 ? 8.684 -3.711 -3.467 1.00 93.12 108 ALA A CA 1
ATOM 837 C C . ALA A 1 108 ? 8.309 -3.361 -2.015 1.00 93.12 108 ALA A C 1
ATOM 839 O O . ALA A 1 108 ? 7.445 -4.008 -1.422 1.00 93.12 108 ALA A O 1
ATOM 840 N N . ILE A 1 109 ? 8.888 -2.291 -1.461 1.00 95.38 109 ILE A N 1
ATOM 841 C CA . ILE A 1 109 ? 8.547 -1.792 -0.120 1.00 95.38 109 ILE A CA 1
ATOM 842 C C . ILE A 1 109 ? 7.081 -1.343 -0.058 1.00 95.38 109 ILE A C 1
ATOM 844 O O . ILE A 1 109 ? 6.389 -1.647 0.915 1.00 95.38 109 ILE A O 1
ATOM 848 N N . ALA A 1 110 ? 6.588 -0.649 -1.086 1.00 93.00 110 ALA A N 1
ATOM 849 C CA . ALA A 1 110 ? 5.189 -0.252 -1.174 1.00 93.00 110 ALA A CA 1
ATOM 850 C C . ALA A 1 110 ? 4.265 -1.475 -1.168 1.00 93.00 110 ALA A C 1
ATOM 852 O O . ALA A 1 110 ? 3.313 -1.492 -0.401 1.00 93.00 110 ALA A O 1
ATOM 853 N N . VAL A 1 111 ? 4.564 -2.537 -1.918 1.00 95.00 111 VAL A N 1
ATOM 854 C CA . VAL A 1 111 ? 3.757 -3.774 -1.920 1.00 95.00 111 VAL A CA 1
ATOM 855 C C . VAL A 1 111 ? 3.724 -4.438 -0.538 1.00 95.00 111 VAL A C 1
ATOM 857 O O . VAL A 1 111 ? 2.668 -4.891 -0.088 1.00 95.00 111 VAL A O 1
ATOM 860 N N . LEU A 1 112 ? 4.845 -4.431 0.192 1.00 95.31 112 LEU A N 1
ATOM 861 C CA . LEU A 1 112 ? 4.928 -5.012 1.537 1.00 95.31 112 LEU A CA 1
ATOM 862 C C . LEU A 1 112 ? 3.979 -4.361 2.553 1.00 95.31 112 LEU A C 1
ATOM 864 O O . LEU A 1 112 ? 3.660 -4.992 3.562 1.00 95.31 112 LEU A O 1
ATOM 868 N N . GLY A 1 113 ? 3.461 -3.153 2.299 1.00 92.50 113 GLY A N 1
ATOM 869 C CA . GLY A 1 113 ? 2.473 -2.517 3.178 1.00 92.50 113 GLY A CA 1
ATOM 870 C C . GLY A 1 113 ? 1.126 -3.253 3.259 1.00 92.50 113 GLY A C 1
ATOM 871 O O . GLY A 1 113 ? 0.365 -3.020 4.202 1.00 92.50 113 GLY A O 1
ATOM 872 N N . ALA A 1 114 ? 0.863 -4.221 2.371 1.00 94.12 114 ALA A N 1
ATOM 873 C CA . ALA A 1 114 ? -0.261 -5.148 2.513 1.00 94.12 114 ALA A CA 1
ATOM 874 C C . ALA A 1 114 ? -0.206 -5.932 3.840 1.00 94.12 114 ALA A C 1
ATOM 876 O O . ALA A 1 114 ? -1.242 -6.180 4.465 1.00 94.12 114 ALA A O 1
ATOM 877 N N . ALA A 1 115 ? 0.996 -6.281 4.311 1.00 95.19 115 ALA A N 1
ATOM 878 C CA . ALA A 1 115 ? 1.192 -7.061 5.529 1.00 95.19 115 ALA A CA 1
ATOM 879 C C . ALA A 1 115 ? 0.798 -6.300 6.814 1.00 95.19 115 ALA A C 1
ATOM 881 O O . ALA A 1 115 ? -0.058 -6.803 7.550 1.00 95.19 115 ALA A O 1
ATOM 882 N N . PRO A 1 116 ? 1.324 -5.090 7.113 1.00 93.00 116 PRO A N 1
ATOM 883 C CA . PRO A 1 116 ? 0.886 -4.337 8.284 1.00 93.00 116 PRO A CA 1
ATOM 884 C C . PRO A 1 116 ? -0.592 -3.931 8.201 1.00 93.00 116 PRO A C 1
ATOM 886 O O . PRO A 1 116 ? -1.260 -3.930 9.234 1.00 93.00 116 PRO A O 1
ATOM 889 N N . ALA A 1 117 ? -1.137 -3.650 7.008 1.00 91.56 117 ALA A N 1
ATOM 890 C CA . ALA A 1 117 ? -2.567 -3.375 6.843 1.00 91.56 117 ALA A CA 1
ATOM 891 C C . ALA A 1 117 ? -3.430 -4.587 7.244 1.00 91.56 117 ALA A C 1
ATOM 893 O O . ALA A 1 117 ? -4.338 -4.457 8.066 1.00 91.56 117 ALA A O 1
ATOM 894 N N . SER A 1 118 ? -3.084 -5.779 6.752 1.00 94.06 118 SER A N 1
ATOM 895 C CA . SER A 1 118 ? -3.772 -7.034 7.088 1.00 94.06 118 SER A CA 1
ATOM 896 C C . SER A 1 118 ? -3.630 -7.395 8.569 1.00 94.06 118 SER A C 1
ATOM 898 O O . SER A 1 118 ? -4.590 -7.826 9.207 1.00 94.06 118 SER A O 1
ATOM 900 N N . ALA A 1 119 ? -2.456 -7.161 9.160 1.00 93.19 119 ALA A N 1
ATOM 901 C CA . ALA A 1 119 ? -2.229 -7.384 10.584 1.00 93.19 119 ALA A CA 1
ATOM 902 C C . ALA A 1 119 ? -3.126 -6.494 11.465 1.00 93.19 119 ALA A C 1
ATOM 904 O O . ALA A 1 119 ? -3.615 -6.965 12.492 1.00 93.19 119 ALA A O 1
ATOM 905 N N . ILE A 1 120 ? -3.382 -5.242 11.058 1.00 90.25 120 ILE A N 1
ATOM 906 C CA . ILE A 1 120 ? -4.318 -4.341 11.754 1.00 90.25 120 ILE A CA 1
ATOM 907 C C . ILE A 1 120 ? -5.761 -4.847 11.633 1.00 90.25 120 ILE A C 1
ATOM 909 O O . ILE A 1 120 ? -6.510 -4.797 12.610 1.00 90.25 120 ILE A O 1
ATOM 913 N N . VAL A 1 121 ? -6.163 -5.365 10.468 1.00 91.50 121 VAL A N 1
ATOM 914 C CA . VAL A 1 121 ? -7.487 -5.989 10.296 1.00 91.50 121 VAL A CA 1
ATOM 915 C C . VAL A 1 121 ? -7.639 -7.168 11.254 1.00 91.50 121 VAL A C 1
ATOM 917 O O . VAL A 1 121 ? -8.584 -7.207 12.042 1.00 91.50 121 VAL A O 1
ATOM 920 N N . LEU A 1 122 ? -6.675 -8.092 11.251 1.00 91.62 122 LEU A N 1
ATOM 921 C CA . LEU A 1 122 ? -6.710 -9.289 12.089 1.00 91.62 122 LEU A CA 1
ATOM 922 C C . LEU A 1 122 ? -6.708 -8.960 13.584 1.00 91.62 122 LEU A C 1
ATOM 924 O O . LEU A 1 122 ? -7.475 -9.566 14.332 1.00 91.62 122 LEU A O 1
ATOM 928 N N . SER A 1 123 ? -5.894 -7.999 14.034 1.00 89.19 123 SER A N 1
ATOM 929 C CA . SER A 1 123 ? -5.894 -7.584 15.442 1.00 89.19 123 SER A CA 1
ATOM 930 C C . SER A 1 123 ? -7.234 -6.961 15.846 1.00 89.19 123 SER A C 1
ATOM 932 O O . SER A 1 123 ? -7.747 -7.259 16.920 1.00 89.19 123 SER A O 1
ATOM 934 N N . THR A 1 124 ? -7.854 -6.180 14.959 1.00 86.25 124 THR A N 1
ATOM 935 C CA . THR A 1 124 ? -9.153 -5.534 15.210 1.00 86.25 124 THR A CA 1
ATOM 936 C C . THR A 1 124 ? -10.314 -6.537 15.221 1.00 86.25 124 THR A C 1
ATOM 938 O O . THR A 1 124 ? -11.252 -6.398 16.009 1.00 86.25 124 THR A O 1
ATOM 941 N N . VAL A 1 125 ? -10.275 -7.569 14.374 1.00 87.69 125 VAL A N 1
ATOM 942 C CA . VAL A 1 125 ? -11.295 -8.636 14.331 1.00 87.69 125 VAL A CA 1
ATOM 943 C C . VAL A 1 125 ? -11.147 -9.612 15.501 1.00 87.69 125 VAL A C 1
ATOM 945 O O . VAL A 1 125 ? -12.148 -10.093 16.020 1.00 87.69 125 VAL A O 1
ATOM 948 N N . ARG A 1 126 ? -9.923 -9.881 15.965 1.00 86.56 126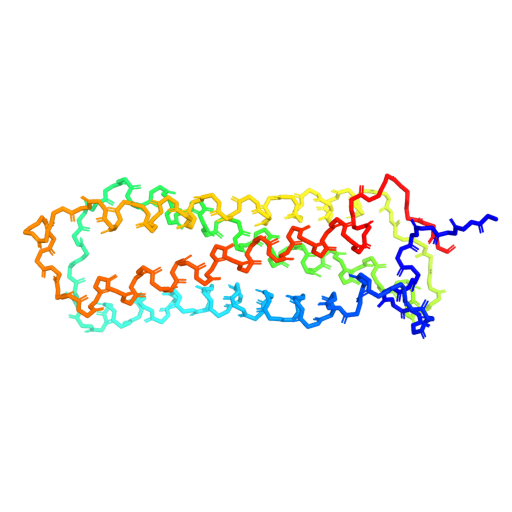 ARG A N 1
ATOM 949 C CA . ARG A 1 126 ? -9.688 -10.799 17.094 1.00 86.56 126 ARG A CA 1
ATOM 950 C C . ARG A 1 126 ? -9.885 -10.157 18.466 1.00 86.56 126 ARG A C 1
ATOM 952 O O . ARG A 1 126 ? -10.135 -10.880 19.422 1.00 86.56 126 ARG A O 1
ATOM 959 N N . ALA A 1 127 ? -9.790 -8.833 18.569 1.00 80.06 127 ALA A N 1
ATOM 960 C CA . ALA A 1 127 ? -9.995 -8.123 19.826 1.00 80.06 127 ALA A CA 1
ATOM 961 C C . ALA A 1 127 ? -11.416 -8.352 20.401 1.00 80.06 127 ALA A C 1
ATOM 963 O O . ALA A 1 127 ? -12.400 -8.147 19.676 1.00 80.06 127 ALA A O 1
ATOM 964 N N . PRO A 1 128 ? -11.569 -8.750 21.677 1.00 70.75 128 PRO A N 1
ATOM 965 C CA . PRO A 1 128 ? -12.870 -8.793 22.336 1.00 70.75 128 PRO A CA 1
ATOM 966 C C . PRO A 1 128 ? -13.543 -7.410 22.358 1.00 70.75 128 PRO A C 1
ATOM 968 O O . PRO A 1 128 ? -12.896 -6.380 22.545 1.00 70.75 128 PRO A O 1
ATOM 971 N N . ALA A 1 129 ? -14.868 -7.377 22.167 1.00 62.38 129 ALA A N 1
ATOM 972 C CA . ALA A 1 129 ? -15.645 -6.133 22.054 1.00 62.38 129 ALA A CA 1
ATOM 973 C C . ALA A 1 129 ? -15.536 -5.225 23.297 1.00 62.38 129 ALA A C 1
ATOM 975 O O . ALA A 1 129 ? -15.670 -4.006 23.196 1.00 62.38 129 ALA A O 1
ATOM 976 N N . THR A 1 130 ? -15.250 -5.818 24.454 1.00 58.19 130 THR A N 1
ATOM 977 C CA . THR A 1 130 ? -15.083 -5.147 25.746 1.00 58.19 130 THR A CA 1
ATOM 978 C C . THR A 1 130 ? -13.719 -4.474 25.922 1.00 58.19 130 THR A C 1
ATOM 980 O O . THR A 1 130 ? -13.610 -3.548 26.718 1.00 58.19 130 THR A O 1
ATOM 983 N N . GLU A 1 131 ? -12.691 -4.868 25.166 1.00 59.88 131 GLU A N 1
ATOM 984 C CA . GLU A 1 131 ? -11.295 -4.462 25.414 1.00 59.88 131 GLU A CA 1
ATOM 985 C C . GLU A 1 131 ? -11.003 -3.001 25.024 1.00 59.88 131 GLU A C 1
ATOM 987 O O . GLU A 1 131 ? -10.046 -2.396 25.502 1.00 59.88 131 GLU A O 1
ATOM 992 N N . PHE A 1 132 ? -11.845 -2.395 24.179 1.00 57.75 132 PHE A N 1
ATOM 993 C CA . PHE A 1 132 ? -11.567 -1.074 23.604 1.00 57.75 132 PHE A CA 1
ATOM 994 C C . PHE A 1 132 ? -12.672 -0.027 23.772 1.00 57.75 132 PHE A C 1
ATOM 996 O O . PHE A 1 132 ? -12.495 1.096 23.292 1.00 57.75 132 PHE A O 1
ATOM 1003 N N . GLY A 1 133 ? -13.816 -0.365 24.383 1.00 64.38 133 GLY A N 1
ATOM 1004 C CA . GLY A 1 133 ? -14.971 0.545 24.465 1.00 64.38 133 GLY A CA 1
ATOM 1005 C C . GLY A 1 133 ? -15.395 1.109 23.097 1.00 64.38 133 GLY A C 1
ATOM 1006 O O . GLY A 1 133 ? -15.899 2.227 23.001 1.00 64.38 133 GLY A O 1
ATOM 1007 N N . MET A 1 134 ? -15.104 0.385 22.009 1.00 72.06 134 MET A N 1
ATOM 1008 C CA . MET A 1 134 ? -15.362 0.840 20.646 1.00 72.06 134 MET A CA 1
ATOM 1009 C C . MET A 1 134 ? -16.780 0.472 20.232 1.00 72.06 134 MET A C 1
ATOM 1011 O O . MET A 1 134 ? -17.192 -0.679 20.362 1.00 72.06 134 MET A O 1
ATOM 1015 N N . SER A 1 135 ? -17.502 1.437 19.656 1.00 81.44 135 SER A N 1
ATOM 1016 C CA . SER A 1 135 ? -18.786 1.144 19.027 1.00 81.44 135 SER A CA 1
ATOM 1017 C C . SER A 1 135 ? -18.603 0.125 17.887 1.00 81.44 135 SER A C 1
ATOM 1019 O O . SER A 1 135 ? -17.579 0.153 17.188 1.00 81.44 135 SER A O 1
ATOM 1021 N N . PRO A 1 136 ? -19.586 -0.763 17.657 1.00 82.12 136 PRO A N 1
ATOM 1022 C CA . PRO A 1 136 ? -19.516 -1.767 16.594 1.00 82.12 136 PRO A CA 1
ATOM 1023 C C . PRO A 1 136 ? -19.306 -1.125 15.219 1.00 82.12 136 PRO A C 1
ATOM 1025 O O . PRO A 1 136 ? -18.510 -1.619 14.423 1.00 82.12 136 PRO A O 1
ATOM 1028 N N . VAL A 1 137 ? -19.932 0.031 14.976 1.00 84.88 137 VAL A N 1
ATOM 1029 C CA . VAL A 1 137 ? -19.758 0.814 13.744 1.00 84.88 137 VAL A CA 1
ATOM 1030 C C . VAL A 1 137 ? -18.293 1.204 13.550 1.00 84.88 137 VAL A C 1
ATOM 1032 O O . VAL A 1 137 ? -17.710 0.900 12.515 1.00 84.88 137 VAL A O 1
ATOM 1035 N N . ARG A 1 138 ? -17.655 1.796 14.570 1.00 82.12 138 ARG A N 1
ATOM 1036 C CA . ARG A 1 138 ? -16.250 2.228 14.494 1.00 82.12 138 ARG A CA 1
ATOM 1037 C C . ARG A 1 138 ? -15.305 1.060 14.224 1.00 82.12 138 ARG A C 1
ATOM 1039 O O . ARG A 1 138 ? -14.347 1.214 13.466 1.00 82.12 138 ARG A O 1
ATOM 1046 N N . ARG A 1 139 ? -15.570 -0.100 14.829 1.00 84.75 139 ARG A N 1
ATOM 1047 C CA . ARG A 1 139 ? -14.795 -1.325 14.603 1.00 84.75 139 ARG A CA 1
ATOM 1048 C C . ARG A 1 139 ? -14.864 -1.760 13.140 1.00 84.75 139 ARG A C 1
ATOM 1050 O O . ARG A 1 139 ? -13.820 -1.960 12.521 1.00 84.75 139 ARG A O 1
ATOM 1057 N N . TRP A 1 140 ? -16.068 -1.846 12.580 1.00 87.50 140 TRP A N 1
ATOM 1058 C CA . TRP A 1 140 ? -16.261 -2.224 11.181 1.00 87.50 140 TRP A CA 1
ATOM 1059 C C . TRP A 1 140 ? -15.668 -1.205 10.209 1.00 87.50 140 TRP A C 1
ATOM 1061 O O . TRP A 1 140 ? -15.028 -1.607 9.242 1.00 87.50 140 TRP A O 1
ATOM 1071 N N . THR A 1 141 ? -15.760 0.097 10.495 1.00 88.81 141 THR A N 1
ATOM 1072 C CA . THR A 1 141 ? -15.097 1.128 9.679 1.00 88.81 141 THR A CA 1
ATOM 1073 C C . THR A 1 141 ? -13.580 0.925 9.626 1.00 88.81 141 THR A C 1
ATOM 1075 O O . THR A 1 141 ? -12.982 1.040 8.558 1.00 88.81 141 THR A O 1
ATOM 1078 N N . ILE A 1 142 ? -12.942 0.583 10.755 1.00 87.88 142 ILE A N 1
ATOM 1079 C CA . ILE A 1 142 ? -11.498 0.295 10.799 1.00 87.88 142 ILE A CA 1
ATOM 1080 C C . ILE A 1 142 ? -11.170 -0.948 9.968 1.00 87.88 142 ILE A C 1
ATOM 1082 O O . ILE A 1 142 ? -10.218 -0.910 9.187 1.00 87.88 142 ILE A O 1
ATOM 1086 N N . VAL A 1 143 ? -11.947 -2.022 10.127 1.00 90.50 143 VAL A N 1
ATOM 1087 C CA . VAL A 1 143 ? -11.761 -3.290 9.405 1.00 90.50 143 VAL A CA 1
ATOM 1088 C C . VAL A 1 143 ? -11.887 -3.085 7.899 1.00 90.50 143 VAL A C 1
ATOM 1090 O O . VAL A 1 143 ? -10.970 -3.444 7.164 1.00 90.50 143 VAL A O 1
ATOM 1093 N N . ILE A 1 144 ? -12.972 -2.457 7.440 1.00 93.81 144 ILE A N 1
ATOM 1094 C CA . ILE A 1 144 ? -13.217 -2.198 6.017 1.00 93.81 144 ILE A CA 1
ATOM 1095 C C . ILE A 1 144 ? -12.115 -1.297 5.457 1.00 93.81 144 ILE A C 1
ATOM 1097 O O . ILE A 1 144 ? -11.489 -1.647 4.460 1.00 93.81 144 ILE A O 1
ATOM 1101 N N . GLY A 1 145 ? -11.807 -0.186 6.135 1.00 91.62 145 GLY A N 1
ATOM 1102 C CA . GLY A 1 145 ? -10.787 0.757 5.678 1.00 91.62 145 GLY A CA 1
ATOM 1103 C C . GLY A 1 145 ? -9.410 0.111 5.504 1.00 91.62 145 GLY A C 1
ATOM 1104 O O . GLY A 1 145 ? -8.781 0.277 4.463 1.00 91.62 145 GLY A O 1
ATOM 1105 N N . HIS A 1 146 ? -8.946 -0.678 6.480 1.00 92.19 146 HIS A N 1
ATOM 1106 C CA . HIS A 1 146 ? -7.641 -1.344 6.370 1.00 92.19 146 HIS A CA 1
ATOM 1107 C C . HIS A 1 146 ? -7.655 -2.528 5.397 1.00 92.19 146 HIS A C 1
ATOM 1109 O O . HIS A 1 146 ? -6.623 -2.802 4.789 1.00 92.19 146 HIS A O 1
ATOM 1115 N N . SER A 1 147 ? -8.802 -3.185 5.196 1.00 95.69 147 SER A N 1
ATOM 1116 C CA . SER A 1 147 ? -8.951 -4.223 4.167 1.00 95.69 147 SER A CA 1
ATOM 1117 C C . SER A 1 147 ? -8.813 -3.620 2.769 1.00 95.69 147 SER A C 1
ATOM 1119 O O . SER A 1 147 ? -8.037 -4.119 1.963 1.00 95.69 147 SER A O 1
ATOM 1121 N N . VAL A 1 148 ? -9.474 -2.486 2.512 1.00 96.00 148 VAL A N 1
ATOM 1122 C CA . VAL A 1 148 ? -9.356 -1.743 1.246 1.00 96.00 148 VAL A CA 1
ATOM 1123 C C . VAL A 1 148 ? -7.911 -1.292 1.007 1.00 96.00 148 VAL A C 1
ATOM 1125 O O . VAL A 1 148 ? -7.385 -1.464 -0.091 1.00 96.00 148 VAL A O 1
ATOM 1128 N N . VAL A 1 149 ? -7.223 -0.791 2.041 1.00 94.56 149 VAL A N 1
ATOM 1129 C CA . VAL A 1 149 ? -5.799 -0.423 1.947 1.00 94.56 149 VAL A CA 1
ATOM 1130 C C . VAL A 1 149 ? -4.913 -1.637 1.650 1.00 94.56 149 VAL A C 1
ATOM 1132 O O . VAL A 1 149 ? -4.016 -1.530 0.814 1.00 94.56 149 VAL A O 1
ATOM 1135 N N . ALA A 1 150 ? -5.156 -2.784 2.290 1.00 95.69 150 ALA A N 1
ATOM 1136 C CA . ALA A 1 150 ? -4.416 -4.014 2.018 1.00 95.69 150 ALA A CA 1
ATOM 1137 C C . ALA A 1 150 ? -4.613 -4.475 0.565 1.00 95.69 150 ALA A C 1
ATOM 1139 O O . ALA A 1 150 ? -3.632 -4.733 -0.130 1.00 95.69 150 ALA A O 1
ATOM 1140 N N . CYS A 1 151 ? -5.860 -4.493 0.082 1.00 95.81 151 CYS A N 1
ATOM 1141 C CA . CYS A 1 151 ? -6.184 -4.806 -1.308 1.00 95.81 151 CYS A CA 1
ATOM 1142 C C . CYS A 1 151 ? -5.486 -3.859 -2.290 1.00 95.81 151 CYS A C 1
ATOM 1144 O O . CYS A 1 151 ? -4.957 -4.324 -3.292 1.00 95.81 151 CYS A O 1
ATOM 1146 N N . ALA A 1 152 ? -5.411 -2.559 -1.991 1.00 94.75 152 ALA A N 1
ATOM 1147 C CA . ALA A 1 152 ? -4.686 -1.606 -2.829 1.00 94.75 152 ALA A CA 1
ATOM 1148 C C . ALA A 1 152 ? -3.181 -1.914 -2.902 1.00 94.75 152 ALA A C 1
ATOM 1150 O O . ALA A 1 152 ? -2.599 -1.883 -3.979 1.00 94.75 152 ALA A O 1
ATOM 1151 N N . HIS A 1 153 ? -2.541 -2.278 -1.788 1.00 94.81 153 HIS A N 1
ATOM 1152 C CA . HIS A 1 153 ? -1.117 -2.645 -1.801 1.00 94.81 153 HIS A CA 1
ATOM 1153 C C . HIS A 1 153 ? -0.864 -3.953 -2.571 1.00 94.81 153 HIS A C 1
ATOM 1155 O O . HIS A 1 153 ? 0.133 -4.067 -3.282 1.00 94.81 153 HIS A O 1
ATOM 1161 N N . LEU A 1 154 ? -1.789 -4.915 -2.497 1.00 94.56 154 LEU A N 1
ATOM 1162 C CA . LEU A 1 154 ? -1.754 -6.116 -3.338 1.00 94.56 154 LEU A CA 1
ATOM 1163 C C . LEU A 1 154 ? -1.969 -5.782 -4.822 1.00 94.56 154 LEU A C 1
ATOM 1165 O O . LEU A 1 154 ? -1.277 -6.333 -5.675 1.00 94.56 154 LEU A O 1
ATOM 1169 N N . GLY A 1 155 ? -2.870 -4.845 -5.129 1.00 91.38 155 GLY A N 1
ATOM 1170 C CA . GLY A 1 155 ? -3.092 -4.322 -6.478 1.00 91.38 155 GLY A CA 1
ATOM 1171 C C . GLY A 1 155 ? -1.840 -3.672 -7.068 1.00 91.38 155 GLY A C 1
ATOM 1172 O O . GLY A 1 155 ? -1.506 -3.928 -8.222 1.00 91.38 155 GLY A O 1
ATOM 1173 N N . LEU A 1 156 ? -1.073 -2.929 -6.263 1.00 90.81 156 LEU A N 1
ATOM 1174 C CA . LEU A 1 156 ? 0.251 -2.435 -6.665 1.00 90.81 156 LEU A CA 1
ATOM 1175 C C . LEU A 1 156 ? 1.218 -3.581 -6.990 1.00 90.81 156 LEU A C 1
ATOM 1177 O O . LEU A 1 156 ? 1.981 -3.478 -7.946 1.00 90.81 156 LEU A O 1
ATOM 1181 N N . GLY A 1 157 ? 1.169 -4.684 -6.238 1.00 89.75 157 GLY A N 1
ATOM 1182 C CA . GLY A 1 157 ? 1.978 -5.875 -6.511 1.00 89.75 157 GLY A CA 1
ATOM 1183 C C . GLY A 1 157 ? 1.613 -6.530 -7.838 1.00 89.75 157 GLY A C 1
ATOM 1184 O O . GLY A 1 157 ? 2.494 -6.862 -8.627 1.00 89.75 157 GLY A O 1
ATOM 1185 N N . TYR A 1 158 ? 0.315 -6.636 -8.121 1.00 89.06 158 TYR A N 1
ATOM 1186 C CA . TYR A 1 158 ? -0.185 -7.087 -9.416 1.00 89.06 158 TYR A CA 1
ATOM 1187 C C . TYR A 1 158 ? 0.326 -6.195 -10.558 1.00 89.06 158 TYR A C 1
ATOM 1189 O O . TYR A 1 158 ? 0.883 -6.715 -11.522 1.00 89.06 158 TYR A O 1
ATOM 1197 N N . VAL A 1 159 ? 0.222 -4.867 -10.428 1.00 86.56 159 VAL A N 1
ATOM 1198 C CA . VAL A 1 159 ? 0.730 -3.911 -11.431 1.00 86.56 159 VAL A CA 1
ATOM 1199 C C . VAL A 1 159 ? 2.237 -4.055 -11.616 1.00 86.56 159 VAL A C 1
ATOM 1201 O O . VAL A 1 159 ? 2.719 -4.050 -12.744 1.00 86.56 159 VAL A O 1
ATOM 1204 N N . ALA A 1 160 ? 2.986 -4.236 -10.530 1.00 86.62 160 ALA A N 1
ATOM 1205 C CA . ALA A 1 160 ? 4.432 -4.378 -10.596 1.00 86.62 160 ALA A CA 1
ATOM 1206 C C . ALA A 1 160 ? 4.884 -5.658 -11.313 1.00 86.62 160 ALA A C 1
ATOM 1208 O O . ALA A 1 160 ? 5.866 -5.633 -12.055 1.00 86.62 160 ALA A O 1
ATOM 1209 N N . ILE A 1 161 ? 4.160 -6.763 -11.128 1.00 85.25 161 ILE A N 1
ATOM 1210 C CA . ILE A 1 161 ? 4.459 -8.041 -11.782 1.00 85.25 161 ILE A CA 1
ATOM 1211 C C . ILE A 1 161 ? 3.986 -8.022 -13.240 1.00 85.25 161 ILE A C 1
ATOM 1213 O O . ILE A 1 161 ? 4.774 -8.273 -14.146 1.00 85.25 161 ILE A O 1
ATOM 1217 N N . VAL A 1 162 ? 2.713 -7.699 -13.479 1.00 81.81 162 VAL A N 1
ATOM 1218 C CA . VAL A 1 162 ? 2.082 -7.779 -14.811 1.00 81.81 162 VAL A CA 1
ATOM 1219 C C . VAL A 1 162 ? 2.561 -6.654 -15.725 1.00 81.81 162 VAL A C 1
ATOM 1221 O O . VAL A 1 162 ? 2.748 -6.871 -16.917 1.00 81.81 162 VAL A O 1
ATOM 1224 N N . GLY A 1 163 ? 2.819 -5.470 -15.168 1.00 73.62 163 GLY A N 1
ATOM 1225 C CA . GLY A 1 163 ? 3.433 -4.351 -15.882 1.00 73.62 163 GLY A CA 1
ATOM 1226 C C . GLY A 1 163 ? 4.935 -4.501 -16.102 1.00 73.62 163 GLY A C 1
ATOM 1227 O O . GLY A 1 163 ? 5.542 -3.627 -16.715 1.00 73.62 163 GLY A O 1
ATOM 1228 N N . GLY A 1 164 ? 5.550 -5.579 -15.602 1.00 74.69 164 GLY A N 1
ATOM 1229 C CA . GLY A 1 164 ? 6.978 -5.834 -15.777 1.00 74.69 164 GLY A CA 1
ATOM 1230 C C . GLY A 1 164 ? 7.876 -4.827 -15.056 1.00 74.69 164 GLY A C 1
ATOM 1231 O O . GLY A 1 164 ? 9.035 -4.671 -15.430 1.00 74.69 164 GLY A O 1
ATOM 1232 N N . LEU A 1 165 ? 7.383 -4.151 -14.013 1.00 79.50 165 LEU A N 1
ATOM 1233 C CA . LEU A 1 165 ? 8.155 -3.152 -13.267 1.00 79.50 165 LEU A CA 1
ATOM 1234 C C . LEU A 1 165 ? 9.362 -3.777 -12.549 1.00 79.50 165 LEU A C 1
ATOM 1236 O O . LEU A 1 165 ? 10.380 -3.114 -12.369 1.00 79.50 165 LEU A O 1
ATOM 1240 N N . PHE A 1 166 ? 9.283 -5.063 -12.188 1.00 80.25 166 PHE A N 1
ATOM 1241 C CA . PHE A 1 166 ? 10.398 -5.833 -11.619 1.00 80.25 166 PHE A CA 1
ATOM 1242 C C . PHE A 1 166 ? 11.301 -6.514 -12.659 1.00 80.25 166 PHE A C 1
ATOM 1244 O O . PHE A 1 166 ? 12.182 -7.287 -12.277 1.00 80.25 166 PHE A O 1
ATOM 1251 N N . ALA A 1 167 ? 11.114 -6.256 -13.958 1.00 73.50 167 ALA A N 1
ATOM 1252 C CA . ALA A 1 167 ? 11.975 -6.843 -14.976 1.00 73.50 167 ALA A CA 1
ATOM 1253 C C . ALA A 1 167 ? 13.447 -6.415 -14.767 1.00 73.50 167 ALA A C 1
ATOM 1255 O O . ALA A 1 167 ? 13.727 -5.257 -14.435 1.00 73.50 167 ALA A O 1
ATOM 1256 N N . PRO A 1 168 ? 14.416 -7.335 -14.933 1.00 60.94 168 PRO A N 1
ATOM 1257 C CA . PRO A 1 168 ? 15.828 -7.056 -14.678 1.00 60.94 168 PRO A CA 1
ATOM 1258 C C . PRO A 1 168 ? 16.437 -6.073 -15.685 1.00 60.94 168 PRO A C 1
ATOM 1260 O O . PRO A 1 168 ? 17.406 -5.397 -15.329 1.00 60.94 168 PRO A O 1
ATOM 1263 N N . SER A 1 169 ? 15.854 -5.979 -16.884 1.00 58.28 169 SER A N 1
ATOM 1264 C CA . SER A 1 169 ? 16.158 -4.997 -17.922 1.00 58.28 169 SER A CA 1
ATOM 1265 C C . SER A 1 169 ? 14.864 -4.373 -18.448 1.00 58.28 169 SER A C 1
ATOM 1267 O O . SER A 1 169 ? 13.897 -5.065 -18.762 1.00 58.28 169 SER A O 1
ATOM 1269 N N . ILE A 1 170 ? 14.859 -3.046 -18.541 1.00 55.38 170 ILE A N 1
ATOM 1270 C CA . ILE A 1 170 ? 13.841 -2.282 -19.257 1.00 55.38 170 ILE A CA 1
ATOM 1271 C C . ILE A 1 170 ? 14.431 -2.016 -20.637 1.00 55.38 170 ILE A C 1
ATOM 1273 O O . ILE A 1 170 ? 15.454 -1.344 -20.749 1.00 55.38 170 ILE A O 1
ATOM 1277 N N . SER A 1 171 ? 13.851 -2.623 -21.668 1.00 47.28 171 SER A N 1
ATOM 1278 C CA . SER A 1 171 ? 14.199 -2.313 -23.056 1.00 47.28 171 SER A CA 1
ATOM 1279 C C . SER A 1 171 ? 13.493 -1.011 -23.437 1.00 47.28 171 SER A C 1
ATOM 1281 O O . SER A 1 171 ? 12.271 -0.955 -23.300 1.00 47.28 171 SER A O 1
ATOM 1283 N N . TYR A 1 172 ? 14.257 0.005 -23.846 1.00 47.56 172 TYR A N 1
ATOM 1284 C CA . TYR A 1 172 ? 13.744 1.243 -24.447 1.00 47.56 172 TYR A CA 1
ATOM 1285 C C . TYR A 1 172 ? 13.480 1.014 -25.933 1.00 47.56 172 TYR A C 1
ATOM 1287 O O . TYR A 1 172 ? 14.316 0.318 -26.560 1.00 47.56 172 TYR A O 1
#

Sequence (172 aa):
MQAIGLNAAFTLLPMPPSATLLLPVALFSAGVVLLALLGRPFTVLIRWINRITANRDTRNKKLRLSLLFTQFAFVGCLVFWWLVAQPLLNDSLPPDGLVIRSAQLLTAIAVLGAAPASAIVLSTVRAPATEFGMSPVRRWTIVIGHSVVACAHLGLGYVAIVGGLFAPSISY

pLDDT: mean 80.12, std 15.69, range [32.38, 96.0]

Radius of gyration: 19.15 Å; chains: 1; bounding box: 40×31×56 Å

Secondary structure (DSSP, 8-state):
----SSHHHHS-----TTTTTHHHHHHHHHHHHHHHHHHHHHHHHHHHHTT------HHHHHHHHHHHHHHHHHHHHHHHHHHHHHHHHHTPPPPPHHHHHHHHHHHHHHHHTHHHHHHHHHHHHHS-TTSS---HHHHHHHHHHHHHHHHHHHHHHHHHHHTTTT-S----